Protein AF-A0A845ZZS0-F1 (afdb_monomer)

Radius of gyration: 14.32 Å; Cα contacts (8 Å, |Δi|>4): 61; chains: 1; bounding box: 30×24×48 Å

Sequence (98 aa):
MGQIGGDIYNQAQDLADATAEIQKLLQQLEQSYPNATEMEKQSALAVTLQQAIKQNPTFKTRLSNALKEGGIEALKVLFAPIGIPIEIVKGWIEAEAE

Secondary structure (DSSP, 8-state):
---SHHHHHHHHHHHHHHHHHHHHHHHHHHHH-TTS-HHHHHHHHHHHHHHHHHH-HHHHHHHHHHHHHHHHHHHHHHHGGGT--HHHHHHHHHTT--

Foldseek 3Di:
DDDPPPVVVVLVVLLVVLLVVLVVLLVVLCVVCVPDDLVVSLVVSLVSVLVCVVVPVSSLVSLVSLCVPVNLNSVCVSCVVPPHDSVSVVCSSVVVVD

Structure (mmCIF, N/CA/C/O backbone):
data_AF-A0A845ZZS0-F1
#
_entry.id   AF-A0A845ZZS0-F1
#
loop_
_atom_site.group_PDB
_atom_site.id
_atom_site.type_symbol
_atom_site.label_atom_id
_atom_site.label_alt_id
_atom_site.label_comp_id
_atom_site.label_asym_id
_atom_site.label_entity_id
_atom_site.label_seq_id
_atom_site.pdbx_PDB_ins_code
_atom_site.Cartn_x
_atom_site.Cartn_y
_atom_site.Cartn_z
_atom_site.occupancy
_atom_site.B_iso_or_equiv
_atom_site.auth_seq_id
_atom_site.auth_comp_id
_atom_site.auth_asym_id
_atom_site.auth_atom_id
_atom_site.pdbx_PDB_model_num
ATOM 1 N N . MET A 1 1 ? 16.279 -7.095 -35.691 1.00 48.34 1 MET A N 1
ATOM 2 C CA . MET A 1 1 ? 15.522 -7.707 -34.579 1.00 48.34 1 MET A CA 1
ATOM 3 C C . MET A 1 1 ? 16.276 -7.414 -33.299 1.00 48.34 1 MET A C 1
ATOM 5 O O . MET A 1 1 ? 17.458 -7.721 -33.261 1.00 48.34 1 MET A O 1
ATOM 9 N N . GLY A 1 2 ? 15.650 -6.807 -32.294 1.00 46.28 2 GLY A N 1
ATOM 10 C CA . GLY A 1 2 ? 16.317 -6.611 -31.007 1.00 46.28 2 GLY A CA 1
ATOM 11 C C . GLY A 1 2 ? 15.503 -5.755 -30.049 1.00 46.28 2 GLY A C 1
ATOM 12 O O . GLY A 1 2 ? 15.486 -4.546 -30.201 1.00 46.28 2 GLY A O 1
ATOM 13 N N . GLN A 1 3 ? 14.848 -6.42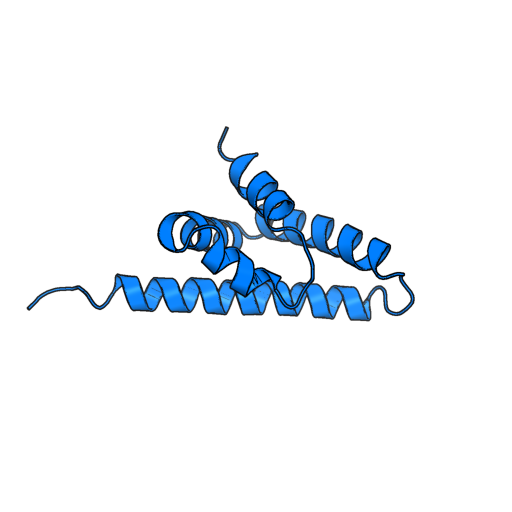8 -29.101 1.00 46.06 3 GLN A N 1
ATOM 14 C CA . GLN A 1 3 ? 14.392 -5.913 -27.802 1.00 46.06 3 GLN A CA 1
ATOM 15 C C . GLN A 1 3 ? 13.493 -4.665 -27.812 1.00 46.06 3 GLN A C 1
ATOM 17 O O . GLN A 1 3 ? 13.925 -3.563 -27.517 1.00 46.06 3 GLN A O 1
ATOM 22 N N . ILE A 1 4 ? 12.198 -4.872 -28.067 1.00 52.03 4 ILE A N 1
ATOM 23 C CA . ILE A 1 4 ? 11.120 -4.004 -27.534 1.00 52.03 4 ILE A CA 1
ATOM 24 C C . ILE A 1 4 ? 10.192 -4.828 -26.605 1.00 52.03 4 ILE A C 1
ATOM 26 O O . ILE A 1 4 ? 9.264 -4.317 -25.996 1.00 52.03 4 ILE A O 1
ATOM 30 N N . GLY A 1 5 ? 10.443 -6.138 -26.467 1.00 48.38 5 GLY A N 1
ATOM 31 C CA . GLY A 1 5 ? 9.589 -7.055 -25.702 1.00 48.38 5 GLY A CA 1
ATOM 32 C C . GLY A 1 5 ? 10.053 -7.367 -24.277 1.00 48.38 5 GLY A C 1
ATOM 33 O O . GLY A 1 5 ? 9.342 -8.085 -23.588 1.00 48.38 5 GLY A O 1
ATOM 34 N N . GLY A 1 6 ? 11.227 -6.892 -23.844 1.00 51.09 6 GLY A N 1
ATOM 35 C CA . GLY A 1 6 ? 11.768 -7.195 -22.510 1.00 51.09 6 GLY A CA 1
ATOM 36 C C . GLY A 1 6 ? 11.184 -6.298 -21.419 1.00 51.09 6 GLY A C 1
ATOM 37 O O . GLY A 1 6 ? 10.716 -6.788 -20.397 1.00 51.09 6 GLY A O 1
ATOM 38 N N . ASP A 1 7 ? 11.143 -4.992 -21.675 1.00 52.69 7 ASP A N 1
ATOM 39 C CA . ASP A 1 7 ? 10.729 -3.997 -20.684 1.00 52.69 7 ASP A CA 1
ATOM 40 C C . ASP A 1 7 ? 9.222 -4.070 -20.390 1.00 52.69 7 ASP A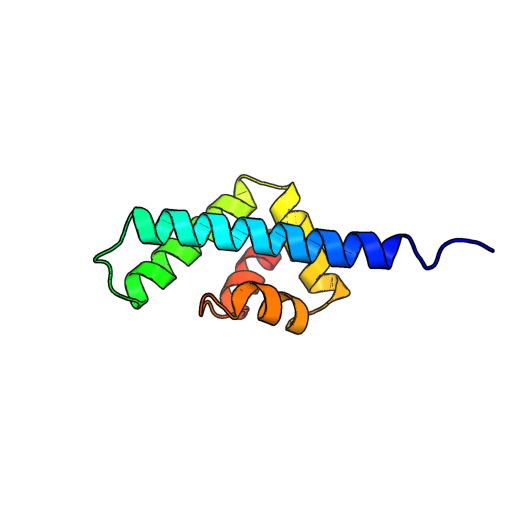 C 1
ATOM 42 O O . ASP A 1 7 ? 8.827 -4.125 -19.231 1.00 52.69 7 ASP A O 1
ATOM 46 N N . ILE A 1 8 ? 8.383 -4.237 -21.422 1.00 53.69 8 ILE A N 1
ATOM 47 C CA . ILE A 1 8 ? 6.914 -4.319 -21.277 1.00 53.69 8 ILE A CA 1
ATOM 48 C C . ILE A 1 8 ? 6.486 -5.538 -20.444 1.00 53.69 8 ILE A C 1
ATOM 50 O O . ILE A 1 8 ? 5.549 -5.459 -19.646 1.00 53.69 8 ILE A O 1
ATOM 54 N N . TYR A 1 9 ? 7.181 -6.669 -20.604 1.00 58.69 9 TYR A N 1
ATOM 55 C CA . TYR A 1 9 ? 6.911 -7.874 -19.815 1.00 58.69 9 TYR A CA 1
ATOM 56 C C . TYR A 1 9 ? 7.314 -7.693 -18.351 1.00 58.69 9 TYR A C 1
ATOM 58 O O . TYR A 1 9 ? 6.552 -8.070 -17.461 1.00 58.69 9 TYR A O 1
ATOM 66 N N . ASN A 1 10 ? 8.465 -7.068 -18.097 1.00 62.75 10 ASN A N 1
ATO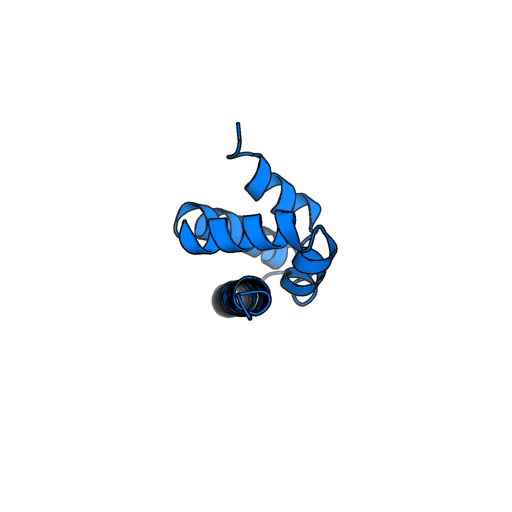M 67 C CA . ASN A 1 10 ? 8.917 -6.790 -16.739 1.00 62.75 10 ASN A CA 1
ATOM 68 C C . ASN A 1 10 ? 7.998 -5.795 -16.022 1.00 62.75 10 ASN A C 1
ATOM 70 O O . ASN A 1 10 ? 7.678 -6.018 -14.861 1.00 62.75 10 ASN A O 1
ATOM 74 N N . GLN A 1 11 ? 7.513 -4.762 -16.713 1.00 64.06 11 GLN A N 1
ATOM 75 C CA . GLN A 1 11 ? 6.599 -3.760 -16.154 1.00 64.06 11 GLN A CA 1
ATOM 76 C C . GLN A 1 11 ? 5.260 -4.371 -15.729 1.00 64.06 11 GLN A C 1
ATOM 78 O O . GLN A 1 11 ? 4.804 -4.167 -14.604 1.00 64.06 11 GLN A O 1
ATOM 83 N N . ALA A 1 12 ? 4.630 -5.152 -16.613 1.00 70.12 12 ALA A N 1
ATOM 84 C CA . ALA A 1 12 ? 3.362 -5.812 -16.310 1.00 70.12 12 ALA A CA 1
ATOM 85 C C . ALA A 1 12 ? 3.507 -6.811 -15.153 1.00 70.12 12 ALA A C 1
ATOM 87 O O . ALA A 1 12 ? 2.609 -6.933 -14.318 1.00 70.12 12 ALA A O 1
ATOM 88 N N . GLN A 1 13 ? 4.650 -7.495 -15.082 1.00 76.44 13 GLN A N 1
ATOM 89 C CA . GLN A 1 13 ? 4.952 -8.424 -14.005 1.00 76.44 13 GLN A CA 1
ATOM 90 C C . GLN A 1 13 ? 5.211 -7.703 -12.678 1.00 76.44 13 GLN A C 1
ATOM 92 O O . GLN A 1 13 ? 4.688 -8.141 -11.660 1.00 76.44 13 GLN A O 1
ATOM 97 N N . ASP A 1 14 ? 5.940 -6.585 -12.674 1.00 79.69 14 ASP A N 1
ATOM 98 C CA . ASP A 1 14 ? 6.189 -5.783 -11.469 1.00 79.69 14 ASP A CA 1
ATOM 99 C C . ASP A 1 14 ? 4.886 -5.237 -10.879 1.00 79.69 14 ASP A C 1
ATOM 101 O O . ASP A 1 14 ? 4.674 -5.279 -9.668 1.00 79.69 14 ASP A O 1
ATOM 105 N N . LEU A 1 15 ? 3.985 -4.778 -11.749 1.00 80.50 15 LEU A N 1
ATOM 106 C CA . LEU A 1 15 ? 2.674 -4.260 -11.376 1.00 80.50 15 LEU A CA 1
ATOM 107 C C . LEU A 1 15 ? 1.772 -5.387 -10.849 1.00 80.50 15 LEU A C 1
ATOM 109 O O . LEU A 1 15 ? 1.132 -5.231 -9.809 1.00 80.50 15 LEU A O 1
ATOM 113 N N . ALA A 1 16 ? 1.760 -6.549 -11.507 1.00 83.31 16 ALA A N 1
ATOM 114 C CA . ALA A 1 16 ? 1.010 -7.718 -11.048 1.00 83.31 16 ALA A CA 1
ATOM 115 C C . ALA A 1 16 ? 1.525 -8.247 -9.699 1.00 83.31 16 ALA A C 1
ATOM 117 O O . ALA A 1 16 ? 0.727 -8.563 -8.817 1.00 83.31 16 ALA A O 1
ATOM 118 N N . ASP A 1 17 ? 2.843 -8.303 -9.512 1.00 84.31 17 ASP A N 1
ATOM 119 C CA . ASP A 1 17 ? 3.471 -8.780 -8.280 1.00 84.31 17 ASP A CA 1
ATOM 120 C C . ASP A 1 17 ? 3.255 -7.779 -7.134 1.00 84.31 17 ASP A C 1
ATOM 122 O O . ASP A 1 17 ? 2.801 -8.161 -6.057 1.00 84.31 17 ASP A O 1
ATOM 126 N N . ALA A 1 18 ? 3.409 -6.475 -7.395 1.00 83.19 18 ALA A N 1
ATOM 127 C CA . ALA A 1 18 ? 3.057 -5.432 -6.433 1.00 83.19 18 ALA A CA 1
ATOM 128 C C . ALA A 1 18 ? 1.567 -5.484 -6.050 1.00 83.19 18 ALA A C 1
ATOM 130 O O . ALA A 1 18 ? 1.228 -5.353 -4.874 1.00 83.19 18 ALA A O 1
ATOM 131 N N . THR A 1 19 ? 0.671 -5.736 -7.011 1.00 84.31 19 THR A N 1
ATOM 132 C CA . THR A 1 19 ? -0.762 -5.926 -6.728 1.00 84.31 19 THR A CA 1
ATOM 133 C C . THR A 1 19 ? -0.990 -7.136 -5.823 1.00 84.31 19 THR A C 1
ATOM 135 O O . THR A 1 19 ? -1.764 -7.066 -4.869 1.00 84.31 19 THR A O 1
ATOM 138 N N . ALA A 1 20 ? -0.330 -8.259 -6.107 1.00 87.06 20 ALA A N 1
ATOM 139 C CA . ALA A 1 20 ? -0.459 -9.472 -5.309 1.00 87.06 20 ALA A CA 1
ATOM 140 C C . ALA A 1 20 ? 0.053 -9.261 -3.875 1.00 87.06 20 ALA A C 1
ATOM 142 O O . ALA A 1 20 ? -0.594 -9.699 -2.920 1.00 87.06 20 ALA A O 1
ATOM 143 N N . GLU A 1 21 ? 1.170 -8.548 -3.706 1.00 84.94 21 GLU A N 1
ATOM 144 C CA . GLU A 1 21 ? 1.693 -8.188 -2.388 1.00 84.94 21 GLU A CA 1
ATOM 145 C C . GLU A 1 21 ? 0.718 -7.288 -1.612 1.00 84.94 21 GLU A C 1
ATOM 147 O O . GLU A 1 21 ? 0.419 -7.601 -0.458 1.00 84.94 21 GLU A O 1
ATOM 152 N N . ILE A 1 22 ? 0.140 -6.237 -2.218 1.00 84.00 22 ILE A N 1
ATOM 153 C CA . ILE A 1 22 ? -0.804 -5.362 -1.487 1.00 84.00 22 ILE A CA 1
ATOM 154 C C . ILE A 1 22 ? -2.088 -6.112 -1.130 1.00 84.00 22 ILE A C 1
ATOM 156 O O . ILE A 1 22 ? -2.605 -5.932 -0.030 1.00 84.00 22 ILE A O 1
ATOM 160 N N . GLN A 1 23 ? -2.583 -6.991 -2.010 1.00 86.44 23 GLN A N 1
ATOM 161 C CA . GLN A 1 23 ? -3.755 -7.817 -1.714 1.00 86.44 23 GLN A CA 1
ATOM 162 C C 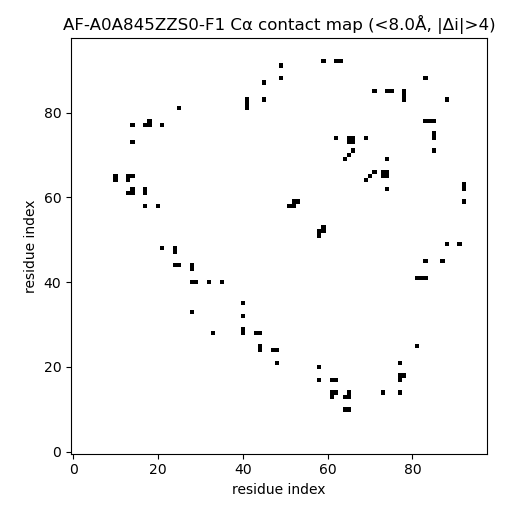. GLN A 1 23 ? -3.479 -8.771 -0.553 1.00 86.44 23 GLN A C 1
ATOM 164 O O . GLN A 1 23 ? -4.328 -8.952 0.318 1.00 86.44 23 GLN A O 1
ATOM 169 N N . LYS A 1 24 ? -2.277 -9.348 -0.488 1.00 87.50 24 LYS A N 1
ATOM 170 C CA . LYS A 1 24 ? -1.878 -10.200 0.632 1.00 87.50 24 LYS A CA 1
ATOM 171 C C . LYS A 1 24 ? -1.812 -9.415 1.944 1.00 87.50 24 LYS A C 1
ATOM 173 O O . LYS A 1 24 ? -2.283 -9.916 2.963 1.00 87.50 24 LYS A O 1
ATOM 178 N N . LEU A 1 25 ? -1.264 -8.198 1.926 1.00 84.94 25 LEU A N 1
ATOM 179 C CA . LEU A 1 25 ? -1.233 -7.314 3.099 1.00 84.94 25 LEU A CA 1
ATOM 180 C C . LEU A 1 25 ? -2.646 -6.921 3.543 1.00 84.94 25 LEU A C 1
ATOM 182 O O . LEU A 1 25 ? -2.949 -6.975 4.733 1.00 84.94 25 LEU A O 1
ATOM 186 N N . LEU A 1 26 ? -3.527 -6.601 2.593 1.00 83.62 26 LEU A N 1
ATOM 187 C CA . LEU A 1 26 ? -4.933 -6.313 2.863 1.00 83.62 26 LEU A CA 1
ATOM 188 C C . LEU A 1 26 ? -5.624 -7.499 3.535 1.00 83.62 26 LEU A C 1
ATOM 190 O O . LEU A 1 26 ? -6.234 -7.331 4.582 1.00 83.62 26 LEU A O 1
ATOM 194 N N . GLN A 1 27 ? -5.475 -8.702 2.983 1.00 86.88 27 GLN A N 1
ATOM 195 C CA . GLN A 1 27 ? -6.073 -9.912 3.546 1.00 86.88 27 GLN A CA 1
ATOM 196 C C . GLN A 1 27 ? -5.578 -10.184 4.970 1.00 86.88 27 GLN A C 1
ATOM 198 O O . GLN A 1 27 ? -6.368 -10.539 5.844 1.00 86.88 27 GLN A O 1
ATOM 203 N N . GLN A 1 28 ? -4.285 -9.976 5.240 1.00 85.75 28 GLN A N 1
ATOM 204 C CA . GLN A 1 28 ? -3.750 -10.077 6.600 1.00 85.75 28 GLN A CA 1
ATOM 205 C C . GLN A 1 28 ? -4.378 -9.046 7.536 1.00 85.75 28 GLN A C 1
ATOM 207 O O . GLN A 1 28 ? -4.716 -9.373 8.673 1.00 85.75 28 GLN A O 1
ATOM 212 N N . LEU A 1 29 ? -4.573 -7.820 7.058 1.00 83.44 29 LEU A N 1
ATOM 213 C CA . LEU A 1 29 ? -5.187 -6.767 7.847 1.00 83.44 29 LEU A CA 1
ATOM 214 C C . LEU A 1 29 ? -6.671 -7.032 8.120 1.00 83.44 29 LEU A C 1
ATOM 216 O O . LEU A 1 29 ? -7.120 -6.846 9.247 1.00 83.44 29 LEU A O 1
ATOM 220 N N . GLU A 1 30 ? -7.420 -7.516 7.131 1.00 83.69 30 GLU A N 1
ATOM 221 C CA . GLU A 1 30 ? -8.822 -7.909 7.292 1.00 83.69 30 GLU A CA 1
ATOM 222 C C . GLU A 1 30 ? -8.984 -9.035 8.319 1.00 83.69 30 GLU A C 1
ATOM 224 O O . GLU A 1 30 ? -9.904 -8.997 9.135 1.00 83.69 30 GLU A O 1
ATOM 229 N N . GLN A 1 31 ? -8.067 -10.007 8.320 1.00 85.81 31 GLN A N 1
ATOM 230 C CA . GLN A 1 31 ? -8.043 -11.097 9.299 1.00 85.81 31 GLN A CA 1
ATOM 231 C C . GLN A 1 31 ? -7.606 -10.628 10.693 1.00 85.81 31 GLN A C 1
ATOM 233 O O . GLN A 1 31 ? -8.127 -11.115 11.695 1.00 85.81 31 GLN A O 1
ATOM 238 N N . SER A 1 32 ? -6.662 -9.686 10.773 1.00 85.56 32 SER A N 1
ATOM 239 C CA . SER A 1 32 ? -6.157 -9.157 12.045 1.00 85.56 32 SER A CA 1
ATOM 240 C C . SER A 1 32 ? -7.124 -8.161 12.692 1.00 85.56 32 SER A C 1
ATOM 242 O O . SER A 1 32 ? -7.170 -8.055 13.916 1.00 85.56 32 SER A O 1
ATOM 244 N N . TYR A 1 33 ? -7.909 -7.442 11.885 1.00 83.19 33 TYR A N 1
ATOM 245 C CA . TYR A 1 33 ? -8.830 -6.394 12.325 1.00 83.19 33 TYR A CA 1
ATOM 246 C C . TYR A 1 33 ? -10.235 -6.553 11.712 1.00 83.19 33 TYR A C 1
ATOM 248 O O . TYR A 1 33 ? -10.746 -5.626 11.076 1.00 83.19 33 TYR A O 1
ATOM 256 N N . PRO A 1 34 ? -10.924 -7.692 11.922 1.00 79.44 34 PRO A N 1
ATOM 257 C CA . PRO A 1 34 ? -12.216 -7.952 11.284 1.00 79.44 34 PRO A CA 1
ATOM 258 C C . PRO A 1 34 ? -13.302 -6.964 11.736 1.00 79.44 34 PRO A C 1
ATOM 260 O O . PRO A 1 34 ? -14.130 -6.549 10.927 1.00 79.44 34 PRO A O 1
ATOM 263 N N . ASN A 1 35 ? -13.244 -6.527 13.000 1.00 87.06 35 ASN A N 1
ATOM 264 C CA . ASN A 1 35 ? -14.206 -5.607 13.620 1.00 87.06 35 ASN A CA 1
ATOM 265 C C . ASN A 1 35 ? -13.805 -4.123 13.535 1.00 87.06 35 ASN A C 1
ATOM 267 O O . ASN A 1 35 ? -14.528 -3.275 14.052 1.00 87.06 35 ASN A O 1
ATOM 271 N N . ALA A 1 36 ? -12.653 -3.798 12.939 1.00 85.12 36 ALA A N 1
ATOM 272 C CA . ALA A 1 36 ? -12.223 -2.409 12.822 1.00 85.12 36 ALA A CA 1
ATOM 273 C C . ALA A 1 36 ? -13.114 -1.636 11.847 1.00 85.12 36 ALA A C 1
ATOM 275 O O . ALA A 1 36 ? -13.605 -2.179 10.850 1.00 85.12 36 ALA A O 1
ATOM 276 N N . THR A 1 37 ? -13.296 -0.348 12.131 1.00 86.50 37 THR A N 1
ATOM 277 C CA . THR A 1 37 ? -13.995 0.556 11.215 1.00 86.50 37 THR A CA 1
ATOM 278 C C . THR A 1 37 ? -13.194 0.728 9.925 1.00 86.50 37 THR A C 1
ATOM 280 O O . THR A 1 37 ? -11.984 0.506 9.896 1.00 86.50 37 THR A O 1
ATOM 283 N N . GLU A 1 38 ? -13.852 1.150 8.848 1.00 81.06 38 GLU A N 1
ATOM 284 C CA . GLU A 1 38 ? -13.188 1.372 7.559 1.00 81.06 38 GLU A CA 1
ATOM 285 C C . GLU A 1 38 ? -12.016 2.361 7.666 1.00 81.06 38 GLU A C 1
ATOM 287 O O . GLU A 1 38 ? -10.945 2.117 7.117 1.00 81.06 38 GLU A O 1
ATOM 292 N N . MET A 1 39 ? -12.170 3.411 8.476 1.00 81.44 39 MET A N 1
ATOM 293 C CA . MET A 1 39 ? -11.114 4.390 8.748 1.00 81.44 39 MET A CA 1
ATOM 294 C C . MET A 1 39 ? -9.910 3.777 9.479 1.00 81.44 39 MET A C 1
ATOM 296 O O . MET A 1 39 ? -8.759 4.078 9.152 1.00 81.44 39 MET A O 1
ATOM 300 N N . GLU A 1 40 ? -10.151 2.899 10.454 1.00 85.56 40 GLU A N 1
ATOM 301 C CA . GLU A 1 40 ? -9.069 2.204 11.157 1.00 85.56 40 GLU A CA 1
ATOM 302 C C . GLU A 1 40 ? -8.366 1.191 10.255 1.00 85.56 40 GLU A C 1
ATOM 304 O O . GLU A 1 40 ? -7.139 1.110 10.270 1.00 85.56 40 GLU A O 1
ATOM 309 N N . LYS A 1 41 ? -9.116 0.484 9.402 1.00 81.69 41 LYS A N 1
ATOM 310 C CA . LYS A 1 41 ? -8.547 -0.412 8.389 1.00 81.69 41 LYS A CA 1
ATOM 311 C C . LYS A 1 41 ? -7.681 0.358 7.396 1.00 81.69 41 LYS A C 1
ATOM 313 O O . LYS A 1 41 ? -6.554 -0.046 7.144 1.00 81.69 41 LYS A O 1
ATOM 318 N N . GLN A 1 42 ? -8.146 1.494 6.885 1.00 80.94 42 GLN A N 1
ATOM 319 C CA . GLN A 1 42 ? -7.354 2.337 5.984 1.00 80.94 42 GLN A CA 1
ATOM 320 C C . GLN A 1 42 ? -6.069 2.836 6.651 1.00 80.94 42 GLN A C 1
ATOM 322 O O . GLN A 1 42 ? -4.998 2.779 6.048 1.00 80.94 42 GLN A O 1
ATOM 3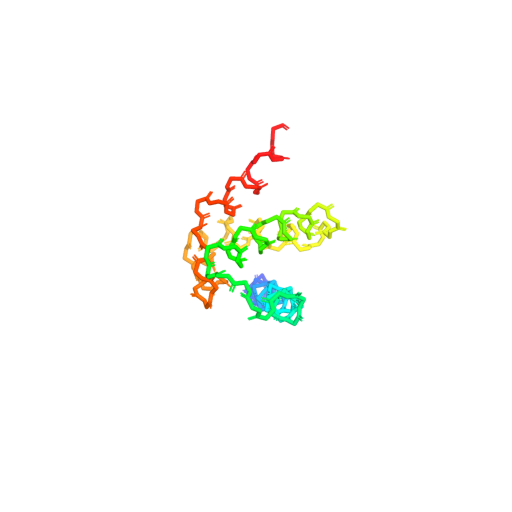27 N N . SER A 1 43 ? -6.157 3.271 7.909 1.00 84.06 43 SER A N 1
ATOM 328 C CA . SER A 1 43 ? -5.000 3.757 8.669 1.00 84.06 43 SER A CA 1
ATOM 329 C C . SER A 1 43 ? -3.989 2.643 8.940 1.00 84.06 43 SER A C 1
ATOM 331 O O . SER A 1 43 ? -2.793 2.808 8.701 1.00 84.06 43 SER A O 1
ATOM 333 N N . ALA A 1 44 ? -4.456 1.481 9.393 1.00 85.56 44 ALA A N 1
ATOM 334 C CA . ALA A 1 44 ? -3.593 0.342 9.670 1.00 85.56 44 ALA A CA 1
ATOM 335 C C . ALA A 1 44 ? -2.979 -0.230 8.383 1.00 85.56 44 ALA A C 1
ATOM 337 O O . ALA A 1 44 ? -1.799 -0.584 8.369 1.00 85.56 44 ALA A O 1
ATOM 338 N N . LEU A 1 45 ? -3.729 -0.247 7.278 1.00 81.81 45 LEU A N 1
ATOM 339 C CA . LEU A 1 45 ? -3.213 -0.622 5.966 1.00 81.81 45 LEU A CA 1
ATOM 340 C C . LEU A 1 45 ? -2.130 0.346 5.507 1.00 81.81 45 LEU A C 1
ATOM 342 O O . LEU A 1 45 ? -1.098 -0.091 5.007 1.00 81.81 45 LEU A O 1
ATOM 346 N N . ALA A 1 46 ? -2.340 1.645 5.704 1.00 83.00 46 ALA A N 1
ATOM 347 C CA . ALA A 1 46 ? -1.375 2.655 5.323 1.00 83.00 46 ALA A CA 1
ATOM 348 C C . ALA A 1 46 ? -0.039 2.464 6.064 1.00 83.00 46 ALA A C 1
ATOM 350 O O . ALA A 1 46 ? 1.028 2.414 5.453 1.00 83.00 46 ALA A O 1
ATOM 351 N N . VAL A 1 47 ? -0.104 2.240 7.377 1.00 86.06 47 VAL A N 1
ATOM 352 C CA . VAL A 1 47 ? 1.073 1.910 8.193 1.00 86.06 47 VAL A CA 1
ATOM 353 C C . VAL A 1 47 ? 1.726 0.603 7.730 1.00 86.06 47 VAL A C 1
ATOM 355 O O . VAL A 1 47 ? 2.942 0.558 7.542 1.00 86.06 47 VAL A O 1
ATOM 358 N N . THR A 1 48 ? 0.928 -0.439 7.488 1.00 86.06 48 THR A N 1
ATOM 359 C CA . THR A 1 48 ? 1.410 -1.759 7.050 1.00 86.06 48 THR A CA 1
ATOM 360 C C . THR A 1 48 ? 2.116 -1.681 5.699 1.00 86.06 48 THR A C 1
ATOM 362 O O . THR A 1 48 ? 3.185 -2.260 5.528 1.00 86.06 48 THR A O 1
ATOM 365 N N . LEU A 1 49 ? 1.565 -0.930 4.745 1.00 83.19 49 LEU A N 1
ATOM 366 C CA . LEU A 1 49 ? 2.175 -0.698 3.438 1.00 83.19 49 LEU A CA 1
ATOM 367 C C . LEU A 1 49 ? 3.487 0.064 3.563 1.00 83.19 49 LEU A C 1
ATOM 369 O O . LEU A 1 49 ? 4.482 -0.351 2.979 1.00 83.19 49 LEU A O 1
ATOM 373 N N . GLN A 1 50 ? 3.521 1.134 4.358 1.00 85.62 50 GLN A N 1
ATOM 374 C CA . GLN A 1 50 ? 4.758 1.866 4.612 1.00 85.62 50 GLN A CA 1
ATOM 375 C C . GLN A 1 50 ? 5.836 0.944 5.203 1.00 85.62 50 GLN A C 1
ATOM 377 O O . GLN A 1 50 ? 7.003 1.017 4.819 1.00 85.62 50 GLN A O 1
ATOM 382 N N . GLN A 1 51 ? 5.465 0.053 6.126 1.00 86.44 51 GLN A N 1
ATOM 383 C CA . GLN A 1 51 ? 6.387 -0.943 6.670 1.00 86.44 51 GLN A CA 1
ATOM 384 C C . GLN A 1 51 ? 6.813 -1.965 5.615 1.00 86.44 51 GLN A C 1
ATOM 386 O O . GLN A 1 51 ? 7.999 -2.261 5.531 1.00 86.44 51 GLN A O 1
ATOM 391 N N . ALA A 1 52 ? 5.895 -2.455 4.781 1.00 84.56 52 ALA A N 1
ATOM 392 C CA . ALA A 1 52 ? 6.207 -3.386 3.702 1.00 84.56 52 ALA A CA 1
ATOM 393 C C . ALA A 1 52 ? 7.177 -2.775 2.682 1.00 84.56 52 ALA A C 1
ATOM 395 O O . ALA A 1 52 ? 8.124 -3.437 2.279 1.00 84.56 52 ALA A O 1
ATOM 396 N N . ILE A 1 53 ? 7.011 -1.496 2.332 1.00 84.00 53 ILE A N 1
ATOM 397 C CA . ILE A 1 53 ? 7.938 -0.746 1.467 1.00 84.00 53 ILE A CA 1
ATOM 398 C C . ILE A 1 53 ? 9.332 -0.669 2.103 1.00 84.00 53 ILE A C 1
ATOM 400 O O . ILE A 1 53 ? 10.335 -0.886 1.426 1.00 84.00 53 ILE A O 1
ATOM 404 N N . LYS A 1 54 ? 9.402 -0.410 3.413 1.00 84.56 54 LYS A N 1
ATOM 405 C CA . LYS A 1 54 ? 10.672 -0.333 4.153 1.00 84.56 54 LYS A CA 1
ATOM 406 C C . LYS A 1 54 ? 11.348 -1.692 4.336 1.00 84.56 54 LYS A C 1
ATOM 408 O O . LYS A 1 54 ? 12.571 -1.778 4.309 1.00 84.56 54 LYS A O 1
ATOM 413 N N . GLN A 1 55 ? 10.569 -2.746 4.560 1.00 87.00 55 GLN A N 1
ATOM 414 C CA . GLN A 1 55 ? 11.073 -4.095 4.821 1.00 87.00 55 GLN A CA 1
ATOM 415 C C . GLN A 1 55 ? 11.367 -4.877 3.538 1.00 87.00 55 GLN A C 1
ATOM 417 O O . GLN A 1 55 ? 12.231 -5.752 3.551 1.00 87.00 55 GLN A O 1
ATOM 422 N N . ASN A 1 56 ? 10.671 -4.570 2.441 1.00 85.12 56 ASN A N 1
ATOM 423 C CA . ASN A 1 56 ? 10.824 -5.228 1.153 1.00 85.12 56 ASN A CA 1
ATOM 424 C C . ASN A 1 56 ? 11.319 -4.221 0.089 1.00 85.12 56 ASN A C 1
ATOM 426 O O . ASN A 1 56 ? 10.513 -3.585 -0.599 1.00 85.12 56 ASN A O 1
ATOM 430 N N . PRO A 1 57 ? 12.648 -4.079 -0.092 1.00 83.06 57 PRO A N 1
ATOM 431 C CA . PRO A 1 57 ? 13.216 -3.157 -1.078 1.00 83.06 57 PRO A CA 1
ATOM 432 C C . PRO A 1 57 ? 12.842 -3.527 -2.521 1.00 83.06 57 PRO A C 1
ATOM 434 O O . PRO A 1 57 ? 12.792 -2.652 -3.389 1.00 83.06 57 PRO A O 1
ATOM 437 N N . THR A 1 58 ? 12.533 -4.802 -2.783 1.00 85.62 58 THR A N 1
ATOM 438 C CA . THR A 1 58 ? 11.998 -5.236 -4.075 1.00 85.62 58 THR A CA 1
ATOM 439 C C . THR A 1 58 ? 10.642 -4.586 -4.303 1.00 85.62 58 THR A C 1
ATOM 441 O O . THR A 1 58 ? 10.494 -3.865 -5.281 1.00 85.62 58 THR A O 1
ATOM 444 N N . PHE A 1 59 ? 9.697 -4.733 -3.368 1.00 85.31 59 PHE A N 1
ATOM 445 C CA . PHE A 1 59 ? 8.366 -4.119 -3.449 1.00 85.31 59 PHE A CA 1
ATOM 446 C C . PHE A 1 59 ? 8.428 -2.596 -3.629 1.00 85.31 59 PHE A C 1
ATOM 448 O O . PHE A 1 59 ? 7.731 -2.039 -4.479 1.00 85.31 59 PHE A O 1
ATOM 455 N N . LYS A 1 60 ? 9.334 -1.923 -2.907 1.00 85.19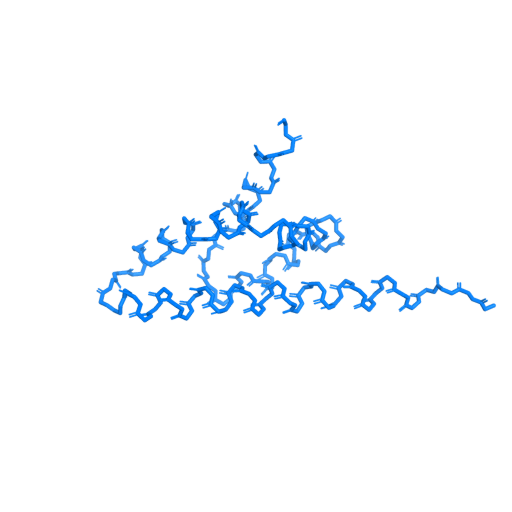 60 LYS A N 1
ATOM 456 C CA . LYS A 1 60 ? 9.620 -0.494 -3.108 1.00 85.19 60 LYS A CA 1
ATOM 457 C C . LYS A 1 60 ? 10.038 -0.188 -4.544 1.00 85.19 60 LYS A C 1
ATOM 459 O O . LYS A 1 60 ? 9.517 0.748 -5.147 1.00 85.19 60 LYS A O 1
ATOM 464 N N . THR A 1 61 ? 10.972 -0.966 -5.086 1.00 85.94 61 THR A N 1
ATOM 465 C CA . THR A 1 61 ? 11.443 -0.806 -6.468 1.00 85.94 61 THR A CA 1
ATOM 466 C C . THR A 1 61 ? 10.284 -0.963 -7.445 1.00 85.94 61 THR A C 1
ATOM 468 O O . THR A 1 61 ? 10.136 -0.123 -8.327 1.00 85.94 61 THR A O 1
ATOM 471 N N . ARG A 1 62 ? 9.393 -1.936 -7.216 1.00 83.94 62 ARG A N 1
ATOM 472 C CA . ARG A 1 62 ? 8.219 -2.148 -8.071 1.00 83.94 62 ARG A CA 1
ATOM 473 C C . ARG A 1 62 ? 7.235 -1.004 -8.062 1.00 83.94 62 ARG A C 1
ATOM 475 O O . ARG A 1 62 ? 6.784 -0.559 -9.111 1.00 83.94 62 ARG A O 1
ATOM 482 N N . LEU A 1 63 ? 6.937 -0.483 -6.878 1.00 84.38 63 LEU A N 1
ATOM 483 C CA . LEU A 1 63 ? 6.085 0.691 -6.736 1.00 84.38 63 LEU A CA 1
ATOM 484 C C . LEU A 1 63 ? 6.711 1.933 -7.374 1.00 84.38 63 LEU A C 1
ATOM 486 O O . LEU A 1 63 ? 6.011 2.717 -8.012 1.00 84.38 63 LEU A O 1
ATOM 490 N N . SER A 1 64 ? 8.024 2.106 -7.227 1.00 84.50 64 SER A N 1
ATOM 491 C CA . SER A 1 64 ? 8.748 3.228 -7.821 1.00 84.50 64 SER A CA 1
ATOM 492 C C . SER A 1 64 ? 8.799 3.127 -9.349 1.00 84.50 64 SER A C 1
ATOM 494 O O . SER A 1 64 ? 8.589 4.132 -10.022 1.00 84.50 64 SER A O 1
ATOM 496 N N . ASN A 1 65 ? 8.993 1.925 -9.899 1.00 83.69 65 ASN A N 1
ATOM 497 C CA . ASN A 1 65 ? 8.911 1.646 -11.334 1.00 83.69 65 ASN A CA 1
ATOM 498 C C . ASN A 1 65 ? 7.493 1.883 -11.860 1.00 83.69 65 ASN A C 1
ATOM 500 O O . ASN A 1 65 ? 7.307 2.658 -12.793 1.00 83.69 65 ASN A O 1
ATOM 504 N N . ALA A 1 66 ? 6.473 1.336 -11.192 1.00 82.50 66 ALA A N 1
ATOM 505 C CA . ALA A 1 66 ? 5.073 1.567 -11.537 1.00 82.50 66 ALA A CA 1
ATOM 506 C C . ALA A 1 66 ? 4.724 3.066 -11.547 1.00 82.50 66 ALA A C 1
ATOM 508 O O . ALA A 1 66 ? 4.041 3.527 -12.457 1.00 82.50 66 ALA A O 1
ATOM 509 N N . LEU A 1 67 ? 5.239 3.845 -10.589 1.00 83.88 67 LEU A N 1
ATOM 510 C CA . LEU A 1 67 ? 5.066 5.298 -10.557 1.00 83.88 67 LEU A CA 1
ATOM 511 C C . LEU A 1 67 ? 5.867 6.021 -11.654 1.00 83.88 67 LEU A C 1
ATOM 513 O O . LEU A 1 67 ? 5.343 6.943 -12.272 1.00 83.88 67 LEU A O 1
ATOM 517 N N . LYS A 1 68 ? 7.124 5.641 -11.904 1.00 81.25 68 LYS A N 1
ATOM 518 C CA . LYS A 1 68 ? 7.973 6.277 -12.927 1.00 81.25 68 LYS A CA 1
ATOM 519 C C . LYS A 1 68 ? 7.483 6.010 -14.344 1.00 81.25 68 LYS A C 1
ATOM 521 O O . LYS A 1 68 ? 7.536 6.902 -15.183 1.00 81.25 68 LYS A O 1
ATOM 526 N N . GLU A 1 69 ? 7.046 4.788 -14.604 1.00 77.62 69 GLU A N 1
ATOM 527 C CA . GLU A 1 69 ? 6.741 4.302 -15.946 1.00 77.62 69 GLU A CA 1
ATOM 528 C C . GLU A 1 69 ? 5.243 4.381 -16.254 1.00 77.62 69 GLU A C 1
ATOM 530 O O . GLU A 1 69 ? 4.858 4.782 -17.348 1.00 77.62 69 GLU A O 1
ATOM 535 N N . GLY A 1 70 ? 4.395 4.036 -15.280 1.00 75.31 70 GLY A N 1
ATOM 536 C CA . GLY A 1 70 ? 2.934 4.041 -15.407 1.00 75.31 70 GLY A CA 1
ATOM 537 C C . GLY A 1 70 ? 2.232 5.207 -14.701 1.00 75.31 70 GLY A C 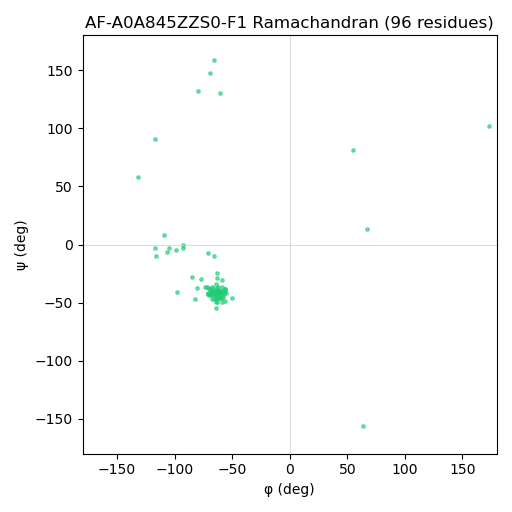1
ATOM 538 O O . GLY A 1 70 ? 1.008 5.341 -14.787 1.00 75.31 70 GLY A O 1
ATOM 539 N N . GLY A 1 71 ? 2.978 6.067 -14.002 1.00 82.50 71 GLY A N 1
ATOM 540 C CA . GLY A 1 71 ? 2.444 7.267 -13.369 1.00 82.50 71 GLY A CA 1
ATOM 541 C C . GLY A 1 71 ? 1.414 6.991 -12.271 1.00 82.50 71 GLY A C 1
ATOM 542 O O . GLY A 1 71 ? 1.338 5.924 -11.661 1.00 82.50 71 GLY A O 1
ATOM 543 N N . ILE A 1 72 ? 0.569 7.994 -12.030 1.00 82.56 72 ILE A N 1
ATOM 544 C CA . ILE A 1 72 ? -0.542 7.904 -11.074 1.00 82.56 72 ILE A CA 1
ATOM 545 C C . ILE A 1 72 ? -1.565 6.843 -11.513 1.00 82.56 72 ILE A C 1
ATOM 547 O O . ILE A 1 72 ? -2.229 6.262 -10.661 1.00 82.56 72 ILE A O 1
ATOM 551 N N . GLU A 1 73 ? -1.710 6.573 -12.812 1.00 84.88 73 GLU A N 1
ATOM 552 C CA . GLU A 1 73 ? -2.676 5.590 -13.317 1.00 84.88 73 GLU A CA 1
ATOM 553 C C . GLU A 1 73 ? -2.314 4.162 -12.912 1.00 84.88 73 GLU A C 1
ATOM 555 O O . GLU A 1 73 ? -3.178 3.440 -12.417 1.00 84.88 73 GLU A O 1
ATOM 560 N N . ALA A 1 74 ? -1.039 3.780 -13.011 1.00 83.56 74 ALA A N 1
ATOM 561 C CA . ALA A 1 74 ? -0.572 2.491 -12.508 1.00 83.56 74 ALA A CA 1
ATOM 562 C C . ALA A 1 74 ? -0.830 2.342 -11.005 1.00 83.56 74 ALA A C 1
ATOM 564 O O . ALA A 1 74 ? -1.400 1.340 -10.576 1.00 83.56 74 ALA A O 1
ATOM 565 N N . LEU A 1 75 ? -0.505 3.365 -10.207 1.00 84.06 75 LEU A N 1
ATOM 566 C CA . LEU A 1 75 ? -0.812 3.343 -8.777 1.00 84.06 75 LEU A CA 1
ATOM 567 C C . LEU A 1 75 ? -2.326 3.267 -8.522 1.00 84.06 75 LEU A C 1
ATOM 569 O O . LEU A 1 75 ? -2.763 2.511 -7.661 1.00 84.06 75 LEU A O 1
ATOM 573 N N . LYS A 1 76 ? -3.159 3.978 -9.290 1.00 83.94 76 LYS A N 1
ATOM 574 C CA . LYS A 1 76 ? -4.621 3.846 -9.190 1.00 83.94 76 LYS A CA 1
ATOM 575 C C . LYS A 1 76 ? -5.066 2.411 -9.410 1.00 83.94 76 LYS A C 1
ATOM 577 O O . LYS A 1 76 ? -5.896 1.953 -8.645 1.00 83.94 76 LYS A O 1
ATOM 582 N N . VAL A 1 77 ? -4.516 1.688 -10.381 1.00 83.88 77 VAL A N 1
ATOM 583 C CA . VAL A 1 77 ? -4.863 0.272 -10.581 1.00 83.88 77 VAL A CA 1
ATOM 584 C C . VAL A 1 77 ? -4.438 -0.581 -9.382 1.00 83.88 77 VAL A C 1
ATOM 586 O O . VAL A 1 77 ? -5.230 -1.398 -8.916 1.00 83.88 77 VAL A O 1
ATOM 589 N N . LEU A 1 78 ? -3.238 -0.350 -8.840 1.00 82.00 78 LEU A N 1
ATOM 590 C CA . LEU A 1 78 ? -2.727 -1.078 -7.671 1.00 82.00 78 LEU A CA 1
ATOM 591 C C . LEU A 1 78 ? -3.596 -0.873 -6.420 1.00 82.00 78 LEU A C 1
ATOM 593 O O . LEU A 1 78 ? -3.856 -1.822 -5.684 1.00 82.00 78 LEU A O 1
ATOM 597 N N . PHE A 1 79 ? -4.045 0.362 -6.180 1.00 82.56 79 PHE A N 1
ATOM 598 C CA . PHE A 1 79 ? -4.707 0.762 -4.932 1.00 82.56 79 PHE A CA 1
ATOM 599 C C . PHE A 1 79 ? -6.226 0.985 -5.055 1.00 82.56 79 PHE A C 1
ATOM 601 O O . PHE A 1 79 ? -6.898 1.143 -4.036 1.00 82.56 79 PHE A O 1
ATOM 608 N N . ALA A 1 80 ? -6.796 0.940 -6.264 1.00 81.19 80 ALA A N 1
ATOM 609 C CA . ALA A 1 80 ? -8.238 1.033 -6.515 1.00 81.19 80 ALA A CA 1
ATOM 610 C C . ALA A 1 80 ? -9.086 0.084 -5.653 1.00 81.19 80 ALA A C 1
ATOM 612 O O . ALA A 1 80 ? -10.069 0.559 -5.085 1.00 81.19 80 ALA A O 1
ATOM 613 N N . PRO A 1 81 ? -8.743 -1.212 -5.495 1.00 74.62 81 PRO A N 1
ATOM 614 C CA . PRO A 1 81 ? -9.564 -2.115 -4.688 1.00 74.62 81 PRO A CA 1
ATOM 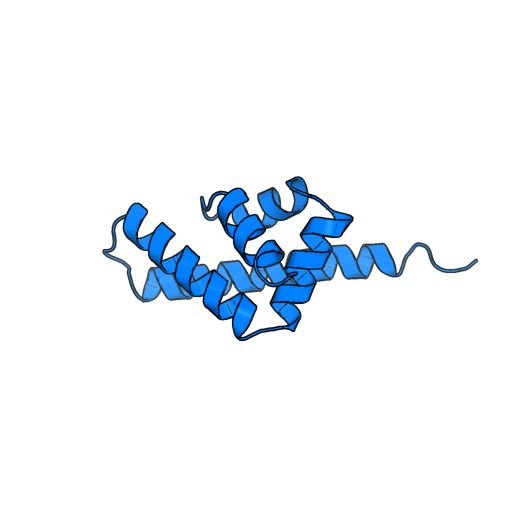615 C C . PRO A 1 81 ? -9.493 -1.835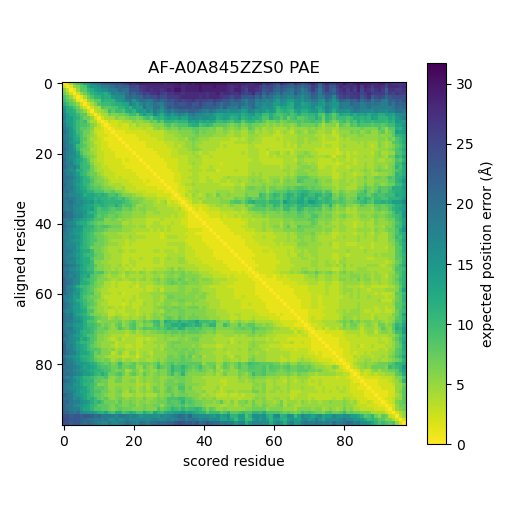 -3.178 1.00 74.62 81 PRO A C 1
ATOM 617 O O . PRO A 1 81 ? -10.238 -2.445 -2.421 1.00 74.62 81 PRO A O 1
ATOM 620 N N . ILE A 1 82 ? -8.606 -0.937 -2.734 1.00 73.44 82 ILE A N 1
ATOM 621 C CA . ILE A 1 82 ? -8.236 -0.778 -1.323 1.00 73.44 82 ILE A CA 1
ATOM 622 C C . ILE A 1 82 ? -8.604 0.585 -0.731 1.00 73.44 82 ILE A C 1
ATOM 624 O O . ILE A 1 82 ? -8.513 0.778 0.480 1.00 73.44 82 ILE A O 1
ATOM 628 N N . GLY A 1 83 ? -9.012 1.542 -1.567 1.00 76.75 83 GLY A N 1
ATOM 629 C CA . GLY A 1 83 ? -9.499 2.848 -1.116 1.00 76.75 83 GLY A CA 1
ATOM 630 C C . GLY A 1 83 ? -8.444 3.739 -0.450 1.00 76.75 83 GLY A C 1
ATOM 631 O O . GLY A 1 83 ? -8.808 4.737 0.167 1.00 76.75 83 GLY A O 1
ATOM 632 N N . ILE A 1 84 ? -7.151 3.411 -0.566 1.00 79.81 84 ILE A N 1
ATOM 633 C CA . ILE A 1 84 ? -6.077 4.287 -0.086 1.00 79.81 84 ILE A CA 1
ATOM 634 C C . ILE A 1 84 ? -5.821 5.407 -1.101 1.00 79.81 84 ILE A C 1
ATOM 636 O O . ILE A 1 84 ? -5.654 5.125 -2.293 1.00 79.81 84 ILE A O 1
ATOM 640 N N . PRO A 1 85 ? -5.732 6.674 -0.652 1.00 82.06 85 PRO A N 1
ATOM 641 C CA . PRO A 1 85 ? -5.360 7.777 -1.523 1.00 82.06 85 PRO A CA 1
ATOM 642 C C . PRO A 1 85 ? -3.960 7.570 -2.105 1.00 82.06 85 PRO A C 1
ATOM 644 O O . PRO A 1 85 ? -2.990 7.358 -1.377 1.00 82.06 85 PRO A O 1
ATOM 647 N N . ILE A 1 86 ? -3.837 7.711 -3.425 1.00 83.69 86 ILE A N 1
ATOM 648 C CA . ILE A 1 86 ? -2.551 7.574 -4.126 1.00 83.69 86 ILE A CA 1
ATOM 649 C C . ILE A 1 86 ? -1.515 8.579 -3.618 1.00 83.69 86 ILE A C 1
ATOM 651 O O . ILE A 1 86 ? -0.328 8.277 -3.603 1.00 83.69 86 ILE A O 1
ATOM 655 N N . GLU A 1 87 ? -1.957 9.749 -3.158 1.00 84.44 87 GLU A N 1
ATOM 656 C CA . GLU A 1 87 ? -1.103 10.790 -2.577 1.00 84.44 87 GLU A CA 1
ATOM 657 C C . GLU A 1 87 ? -0.323 10.295 -1.356 1.00 84.44 87 GLU A C 1
ATOM 659 O O . GLU A 1 87 ? 0.847 10.635 -1.199 1.00 84.44 87 GLU A O 1
ATOM 664 N N . ILE A 1 88 ? -0.935 9.439 -0.534 1.00 82.56 88 ILE A N 1
ATOM 665 C CA . ILE A 1 88 ? -0.277 8.849 0.631 1.00 82.56 88 ILE A CA 1
ATOM 666 C C . ILE A 1 88 ? 0.838 7.897 0.179 1.00 82.56 88 ILE A C 1
ATOM 668 O O . ILE A 1 88 ? 1.967 7.983 0.659 1.00 82.56 88 ILE A O 1
ATOM 672 N N . VAL A 1 89 ? 0.543 7.026 -0.791 1.00 80.25 89 VAL A N 1
ATOM 673 C CA . VAL A 1 89 ? 1.525 6.078 -1.338 1.00 80.25 89 VAL A CA 1
ATOM 674 C C . VAL A 1 89 ? 2.674 6.817 -2.020 1.00 80.25 89 VAL A C 1
ATOM 676 O O . VAL A 1 89 ? 3.840 6.492 -1.807 1.00 80.25 89 VAL A O 1
ATOM 679 N N . LYS A 1 90 ? 2.344 7.836 -2.818 1.00 82.81 90 LYS A N 1
ATOM 680 C CA . LYS A 1 90 ? 3.312 8.692 -3.501 1.00 82.81 90 LYS A CA 1
ATOM 681 C C . LYS A 1 90 ? 4.236 9.363 -2.483 1.00 82.81 90 LYS A C 1
ATOM 683 O O . LYS A 1 90 ? 5.449 9.281 -2.639 1.00 82.81 90 LYS A O 1
ATOM 688 N N . GLY A 1 91 ? 3.671 9.898 -1.399 1.00 82.25 91 GLY A N 1
ATOM 689 C CA . GLY A 1 91 ? 4.425 10.467 -0.286 1.00 82.25 91 GLY A CA 1
ATOM 690 C C . GLY A 1 91 ? 5.428 9.492 0.333 1.00 82.25 91 GLY A C 1
ATOM 691 O O . GLY A 1 91 ? 6.537 9.901 0.637 1.00 82.25 91 GLY A O 1
ATOM 692 N N . TRP A 1 92 ? 5.113 8.200 0.468 1.00 81.06 92 TRP A N 1
ATOM 693 C CA . TRP A 1 92 ? 6.076 7.214 0.990 1.00 81.06 92 TRP A CA 1
ATOM 694 C C . TRP A 1 92 ? 7.187 6.850 0.010 1.00 81.06 92 TRP A C 1
ATOM 696 O O . TRP A 1 92 ? 8.317 6.622 0.433 1.00 81.06 92 TRP A O 1
ATOM 706 N N . ILE A 1 93 ? 6.871 6.780 -1.287 1.00 78.06 93 ILE A N 1
ATOM 707 C CA . ILE A 1 93 ? 7.868 6.508 -2.331 1.00 78.06 93 ILE A CA 1
ATOM 708 C C . ILE A 1 93 ? 8.823 7.704 -2.465 1.00 78.06 93 ILE A C 1
ATOM 710 O O . ILE A 1 93 ? 10.024 7.508 -2.642 1.00 78.06 93 ILE A O 1
ATOM 714 N N . GLU A 1 94 ? 8.297 8.928 -2.368 1.00 76.94 94 GLU A N 1
ATOM 715 C CA . GLU A 1 94 ? 9.059 10.175 -2.500 1.00 76.94 94 GLU A CA 1
ATOM 716 C C . GLU A 1 94 ? 9.820 10.564 -1.227 1.00 76.94 94 GLU A C 1
ATOM 718 O O . GLU A 1 94 ? 10.954 11.013 -1.332 1.00 76.94 94 GLU A O 1
ATOM 723 N N . ALA A 1 95 ? 9.260 10.347 -0.031 1.00 70.94 95 ALA A N 1
ATOM 724 C CA . ALA A 1 95 ? 9.885 10.740 1.241 1.00 70.94 95 ALA A CA 1
ATOM 725 C C . ALA A 1 95 ? 11.188 9.988 1.574 1.00 70.94 95 ALA A C 1
ATOM 727 O O . ALA A 1 95 ? 11.872 10.348 2.526 1.00 70.94 95 ALA A O 1
ATOM 728 N N . GLU A 1 96 ? 11.533 8.938 0.825 1.00 56.91 96 GLU A N 1
ATOM 729 C CA . GLU A 1 96 ? 12.816 8.231 0.940 1.00 56.91 96 GLU A CA 1
ATOM 730 C C . GLU A 1 96 ? 13.748 8.477 -0.263 1.00 56.91 96 GLU A C 1
ATOM 732 O O . GLU A 1 96 ? 14.754 7.777 -0.400 1.00 56.91 96 GLU A O 1
ATOM 737 N N . ALA A 1 97 ? 13.393 9.393 -1.172 1.00 55.44 97 ALA A N 1
ATOM 738 C CA . ALA A 1 97 ? 14.224 9.798 -2.308 1.00 55.44 97 ALA A CA 1
ATOM 739 C C . ALA A 1 97 ? 15.106 11.032 -2.007 1.00 55.44 97 ALA A C 1
ATOM 741 O O . ALA A 1 97 ? 15.897 11.416 -2.871 1.00 55.44 97 ALA A O 1
ATOM 742 N N . GLU A 1 98 ? 14.978 11.618 -0.810 1.00 42.59 98 GLU A N 1
ATOM 743 C CA . GLU A 1 98 ? 15.800 12.723 -0.282 1.00 42.59 98 GLU A CA 1
ATOM 744 C C . GLU A 1 98 ? 16.889 12.246 0.689 1.00 42.59 98 GLU A C 1
ATOM 746 O O . GLU A 1 98 ? 16.618 11.329 1.502 1.00 42.59 98 GLU A O 1
#

Solvent-accessible surface area (backbone atoms only — not comparable to full-atom values): 5602 Å² total; per-residue (Å²): 140,81,83,82,68,61,62,62,54,51,52,55,48,34,48,51,50,46,34,52,52,52,50,51,54,48,53,51,46,48,70,73,42,70,85,52,51,72,69,54,48,50,52,52,48,52,53,50,50,55,48,45,38,72,74,31,62,65,56,36,50,31,54,48,46,33,40,74,75,46,32,71,62,41,47,44,66,59,32,58,92,67,76,57,61,62,66,61,56,49,47,60,64,53,71,69,74,113

Mean predicted aligned error: 7.4 Å

pLDDT: mean 78.5, std 11.22, range [42.59, 87.5]